Protein AF-A0A358UZ66-F1 (afdb_monomer)

Sequence (169 aa):
MRTAVLNEIKVESAPGIPQLFSISDFCRGVNVIVGKNASGKTTTIRAIQSTLWPDRKNVFRATSVWKIDSDEWRLTVQGKNRFCYSNEQQCEPDWIPSIENSQIYFISLLELLSEKERGEKFAIKIQRELCGGVDFSEISEKFNLDTKKQYKNEKNNLKSAKDELKKLW

Solvent-accessible surface area (backbone atoms only — not comparable to full-atom values): 10147 Å² total; per-residue (Å²): 132,87,54,80,28,58,37,33,42,36,41,69,39,45,87,96,48,96,64,68,50,71,50,67,81,49,56,87,70,89,77,84,90,83,75,63,89,92,68,46,65,72,54,51,54,50,41,56,44,29,38,77,47,55,42,85,88,52,67,34,29,25,40,34,35,33,39,44,80,92,45,55,34,41,24,36,18,54,38,65,46,72,47,38,28,44,85,88,40,80,48,86,72,88,83,63,73,59,73,90,55,49,65,43,79,60,76,56,69,62,71,70,59,74,49,96,68,79,63,74,64,43,58,56,45,52,52,19,41,63,55,69,70,44,58,64,67,62,49,34,64,75,65,64,58,77,62,73,75,72,50,56,63,57,54,50,50,54,50,53,55,54,58,53,59,62,73,78,112

Structure (mmCIF, N/CA/C/O backbone):
data_AF-A0A358UZ66-F1
#
_entry.id   AF-A0A358UZ66-F1
#
loop_
_atom_site.group_PDB
_atom_site.id
_atom_site.type_symbol
_atom_site.label_atom_id
_atom_site.label_alt_id
_atom_site.label_comp_id
_atom_site.label_asym_id
_atom_site.label_entity_id
_atom_site.label_seq_id
_atom_site.pdbx_PDB_ins_code
_atom_site.Cartn_x
_atom_site.Cartn_y
_atom_site.Cartn_z
_atom_site.occupancy
_atom_site.B_iso_or_equiv
_atom_site.auth_seq_id
_atom_site.auth_comp_id
_atom_site.auth_asym_id
_atom_site.auth_atom_id
_atom_site.pdbx_PDB_model_num
ATOM 1 N N . MET A 1 1 ? 4.826 -19.933 -3.905 1.00 56.78 1 MET A N 1
ATOM 2 C CA . MET A 1 1 ? 4.931 -18.495 -3.582 1.00 56.78 1 MET A CA 1
ATOM 3 C C . MET A 1 1 ? 3.513 -17.950 -3.585 1.00 56.78 1 MET A C 1
ATOM 5 O O . MET A 1 1 ? 2.857 -18.095 -4.611 1.00 56.78 1 MET A O 1
ATOM 9 N N . ARG A 1 2 ? 3.004 -17.454 -2.449 1.00 71.56 2 ARG A N 1
ATOM 10 C CA . ARG A 1 2 ? 1.647 -16.883 -2.386 1.00 71.56 2 ARG A CA 1
ATOM 11 C C . ARG A 1 2 ? 1.613 -15.603 -3.214 1.00 71.56 2 ARG A C 1
ATOM 13 O O . ARG A 1 2 ? 2.568 -14.828 -3.163 1.00 71.56 2 ARG A O 1
ATOM 20 N N . THR A 1 3 ? 0.565 -15.404 -4.006 1.00 82.88 3 THR A N 1
ATOM 21 C CA . THR A 1 3 ? 0.434 -14.182 -4.816 1.00 82.88 3 THR A CA 1
ATOM 22 C C . THR A 1 3 ? -0.498 -13.213 -4.107 1.00 82.88 3 THR A C 1
ATOM 24 O O . THR A 1 3 ? -1.666 -13.531 -3.912 1.00 82.88 3 THR A O 1
ATOM 27 N N . ALA A 1 4 ? 0.013 -12.033 -3.760 1.00 89.12 4 ALA A N 1
ATOM 28 C CA . ALA A 1 4 ? -0.777 -10.934 -3.221 1.00 89.12 4 ALA A CA 1
ATOM 29 C C . ALA A 1 4 ? -1.238 -10.009 -4.343 1.00 89.12 4 ALA A C 1
ATOM 31 O O . ALA A 1 4 ? -0.416 -9.474 -5.087 1.00 89.12 4 ALA A O 1
ATOM 32 N N . VAL A 1 5 ? -2.548 -9.804 -4.455 1.00 93.00 5 VAL A N 1
ATOM 33 C CA . VAL A 1 5 ? -3.138 -8.859 -5.405 1.00 93.00 5 VAL A CA 1
ATOM 34 C C . VAL A 1 5 ? -3.953 -7.843 -4.623 1.00 93.00 5 VAL A C 1
ATOM 36 O O . VAL A 1 5 ? -4.940 -8.201 -3.985 1.00 93.00 5 VAL A O 1
ATOM 39 N N . LEU A 1 6 ? -3.550 -6.573 -4.668 1.00 95.62 6 LEU A N 1
ATOM 40 C CA . LEU A 1 6 ? -4.407 -5.480 -4.214 1.00 95.62 6 LEU A CA 1
ATOM 41 C C . LEU A 1 6 ? -5.662 -5.489 -5.092 1.00 95.62 6 LEU A C 1
ATOM 43 O O . LEU A 1 6 ? -5.534 -5.573 -6.306 1.00 95.62 6 LEU A O 1
ATOM 47 N N . ASN A 1 7 ? -6.845 -5.432 -4.492 1.00 95.44 7 ASN A N 1
ATOM 48 C CA . ASN A 1 7 ? -8.132 -5.384 -5.187 1.00 95.44 7 ASN A CA 1
ATOM 49 C C . ASN A 1 7 ? -8.772 -3.997 -5.060 1.00 95.44 7 ASN A C 1
ATOM 51 O O . ASN A 1 7 ? -9.337 -3.484 -6.021 1.00 95.44 7 ASN A O 1
ATOM 55 N N . GLU A 1 8 ? -8.660 -3.382 -3.881 1.00 97.12 8 GLU A N 1
ATOM 56 C CA . GLU A 1 8 ? -9.238 -2.070 -3.590 1.00 97.12 8 GLU A CA 1
ATOM 57 C C . GLU A 1 8 ? -8.375 -1.295 -2.587 1.00 97.12 8 GLU A C 1
ATOM 59 O O . GLU A 1 8 ? -7.794 -1.878 -1.670 1.00 97.12 8 GLU A O 1
ATOM 64 N N . ILE A 1 9 ? -8.331 0.029 -2.732 1.00 96.75 9 ILE A N 1
ATOM 65 C CA . ILE A 1 9 ? -7.875 0.966 -1.703 1.00 96.75 9 ILE A CA 1
ATOM 66 C C . ILE A 1 9 ? -8.934 2.050 -1.508 1.00 96.75 9 ILE A C 1
ATOM 68 O O . ILE A 1 9 ? -9.360 2.704 -2.459 1.00 96.75 9 ILE A O 1
ATOM 72 N N . LYS A 1 10 ? -9.315 2.285 -0.258 1.00 96.00 10 LYS A N 1
ATOM 73 C CA . LYS A 1 10 ? -10.178 3.379 0.177 1.00 96.00 10 LYS A CA 1
ATOM 74 C C . LYS A 1 10 ? -9.381 4.299 1.089 1.00 96.00 10 LYS A C 1
ATOM 76 O O . LYS A 1 10 ? -8.786 3.839 2.057 1.00 96.00 10 LYS A O 1
ATOM 81 N N . VAL A 1 11 ? -9.358 5.592 0.788 1.00 93.81 11 VAL A N 1
ATOM 82 C CA . VAL A 1 11 ? -8.625 6.607 1.557 1.00 93.81 11 VAL A CA 1
ATOM 83 C C . VAL A 1 11 ? -9.626 7.516 2.247 1.00 93.81 11 VAL A C 1
ATOM 85 O O . VAL A 1 11 ? -10.162 8.426 1.619 1.00 93.81 11 VAL A O 1
ATOM 88 N N . GLU A 1 12 ? -9.889 7.274 3.533 1.00 92.62 12 GLU A N 1
ATOM 89 C CA . GLU A 1 12 ? -10.860 8.049 4.314 1.00 92.62 12 GLU A CA 1
ATOM 90 C C . GLU A 1 12 ? -10.319 9.365 4.856 1.00 92.62 12 GLU A C 1
ATOM 92 O O . GLU A 1 12 ? -11.083 10.307 5.059 1.00 92.62 12 GLU A O 1
ATOM 97 N N . SER A 1 13 ? -9.015 9.446 5.104 1.00 89.38 13 SER A N 1
ATOM 98 C CA . SER A 1 13 ? -8.365 10.687 5.508 1.00 89.38 13 SER A CA 1
ATOM 99 C C . SER A 1 13 ? -6.882 10.643 5.178 1.00 89.38 13 SER A C 1
ATOM 101 O O . SER A 1 13 ? -6.195 9.659 5.467 1.00 89.38 13 SER A O 1
ATOM 103 N N . ALA A 1 14 ? -6.382 11.722 4.582 1.00 85.56 14 ALA A N 1
ATOM 104 C CA . ALA A 1 14 ? -4.975 11.885 4.265 1.00 85.56 14 ALA A CA 1
ATOM 105 C C . ALA A 1 14 ? -4.572 13.368 4.306 1.00 85.56 14 ALA A C 1
ATOM 107 O O . ALA A 1 14 ? -5.352 14.227 3.884 1.00 85.56 14 ALA A O 1
ATOM 108 N N . PRO A 1 15 ? -3.341 13.697 4.736 1.00 79.56 15 PRO A N 1
ATOM 109 C CA . PRO A 1 15 ? -2.837 15.064 4.672 1.00 79.56 15 PRO A CA 1
ATOM 110 C C . PRO A 1 15 ? -2.893 15.623 3.243 1.00 79.56 15 PRO A C 1
ATOM 112 O O . PRO A 1 15 ? -2.374 15.014 2.306 1.00 79.56 15 PRO A O 1
ATOM 115 N N . GLY A 1 16 ? -3.511 16.794 3.075 1.00 76.38 16 GLY A N 1
ATOM 116 C CA . GLY A 1 16 ? -3.589 17.484 1.783 1.00 76.38 16 GLY A CA 1
ATOM 117 C C . GLY A 1 16 ? -4.648 16.953 0.810 1.00 76.38 16 GLY A C 1
ATOM 118 O O . GLY A 1 16 ? -4.722 17.459 -0.307 1.00 76.38 16 GLY A O 1
ATOM 119 N N . ILE A 1 17 ? -5.480 15.983 1.210 1.00 74.75 17 ILE A N 1
ATOM 120 C CA . ILE A 1 17 ? -6.665 15.577 0.445 1.00 74.75 17 ILE A CA 1
ATOM 121 C C . ILE A 1 17 ? -7.919 15.813 1.292 1.00 74.75 17 ILE A C 1
ATOM 123 O O . ILE A 1 17 ? -8.109 15.135 2.299 1.00 74.75 17 ILE A O 1
ATOM 127 N N . PRO A 1 18 ? -8.796 16.750 0.892 1.00 68.12 18 PRO A N 1
ATOM 128 C CA . PRO A 1 18 ? -10.015 17.040 1.640 1.00 68.12 18 PRO A CA 1
ATOM 129 C C . PRO A 1 18 ? -11.145 16.030 1.387 1.00 68.12 18 PRO A C 1
ATOM 131 O O . PRO A 1 18 ? -12.135 16.045 2.109 1.00 68.12 18 PRO A O 1
ATOM 134 N N . GLN A 1 19 ? -11.031 15.180 0.360 1.00 79.38 19 GLN A N 1
ATOM 135 C CA . GLN A 1 19 ? -12.108 14.298 -0.095 1.00 79.38 19 GLN A CA 1
ATOM 136 C C . GLN A 1 19 ? -11.732 12.818 0.033 1.00 79.38 19 GLN A C 1
ATOM 138 O O . GLN A 1 19 ? -10.671 12.396 -0.423 1.00 79.38 19 GLN A O 1
ATOM 143 N N . LEU A 1 20 ? -12.641 12.031 0.612 1.00 88.62 20 LEU A N 1
ATOM 144 C CA . LEU A 1 20 ? -12.611 10.569 0.568 1.00 88.62 20 LEU A CA 1
ATOM 145 C C . LEU A 1 20 ? -12.614 10.108 -0.895 1.00 88.62 20 LEU A C 1
ATOM 147 O O . LEU A 1 20 ? -13.418 10.590 -1.693 1.00 88.62 20 LEU A O 1
ATOM 151 N N . PHE A 1 21 ? -11.770 9.135 -1.225 1.00 91.25 21 PHE A N 1
ATOM 152 C CA . PHE A 1 21 ? -11.833 8.453 -2.516 1.00 91.25 21 PHE A CA 1
ATOM 153 C C . PHE A 1 21 ? -11.516 6.966 -2.370 1.00 91.25 21 PHE A C 1
ATOM 155 O O . PHE A 1 21 ? -10.875 6.541 -1.407 1.00 91.25 21 PHE A O 1
ATOM 162 N N . SER A 1 22 ? -11.963 6.180 -3.342 1.00 93.75 22 SER A N 1
ATOM 163 C CA . SER A 1 22 ? -11.616 4.771 -3.478 1.00 93.75 22 SER A CA 1
ATOM 164 C C . SER A 1 22 ? -11.172 4.471 -4.903 1.00 93.75 22 SER A C 1
ATOM 166 O O . SER A 1 22 ? -11.589 5.131 -5.855 1.00 93.75 22 SER A O 1
ATOM 168 N N . ILE A 1 23 ? -10.297 3.482 -5.034 1.00 94.31 23 ILE A N 1
ATOM 169 C CA . ILE A 1 23 ? -9.884 2.905 -6.308 1.00 94.31 23 ILE A CA 1
ATOM 170 C C . ILE A 1 23 ? -10.074 1.399 -6.167 1.00 94.31 23 ILE A C 1
ATOM 172 O O . ILE A 1 23 ? -9.519 0.793 -5.251 1.00 94.31 23 ILE A O 1
ATOM 176 N N . SER A 1 24 ? -10.876 0.823 -7.051 1.00 95.00 24 SER A N 1
ATOM 177 C CA . SER A 1 24 ? -11.165 -0.607 -7.135 1.00 95.00 24 SER A CA 1
ATOM 178 C C . SER A 1 24 ? -10.554 -1.201 -8.403 1.00 95.00 24 SER A C 1
ATOM 180 O O . SER A 1 24 ? -9.936 -0.494 -9.202 1.00 95.00 24 SER A O 1
ATOM 182 N N . ASP A 1 25 ? -10.741 -2.507 -8.581 1.00 91.94 25 ASP A N 1
ATOM 183 C CA . ASP A 1 25 ? -10.457 -3.226 -9.828 1.00 91.94 25 ASP A CA 1
ATOM 184 C C . ASP A 1 25 ? -8.977 -3.215 -10.229 1.00 91.94 25 ASP A C 1
ATOM 186 O O . ASP A 1 25 ? -8.616 -3.278 -11.406 1.00 91.94 25 ASP A O 1
ATOM 190 N N . PHE A 1 26 ? -8.097 -3.184 -9.226 1.00 93.56 26 PHE A N 1
ATOM 191 C CA . PHE A 1 26 ? -6.679 -3.443 -9.434 1.00 93.56 26 PHE A CA 1
ATOM 192 C C . PHE A 1 26 ? -6.484 -4.850 -10.012 1.00 93.56 26 PHE A C 1
ATOM 194 O O . PHE A 1 26 ? -7.035 -5.843 -9.532 1.00 93.56 26 PHE A O 1
ATOM 201 N N . CYS A 1 27 ? -5.669 -4.940 -11.058 1.00 89.75 27 CYS A N 1
ATOM 202 C CA . CYS A 1 27 ? -5.344 -6.201 -11.703 1.00 89.75 27 CYS A CA 1
ATOM 203 C C . CYS A 1 27 ? -4.071 -6.824 -11.111 1.00 89.75 27 CYS A C 1
ATOM 205 O O . CYS A 1 27 ? -3.227 -6.141 -10.531 1.00 89.75 27 CYS A O 1
ATOM 207 N N . ARG A 1 28 ? -3.889 -8.131 -11.325 1.00 87.06 28 ARG A N 1
ATOM 208 C CA . ARG A 1 28 ? -2.680 -8.877 -10.925 1.00 87.06 28 ARG A CA 1
ATOM 209 C C . ARG A 1 28 ? -1.407 -8.433 -11.668 1.00 87.06 28 ARG A C 1
ATOM 211 O O . ARG A 1 28 ? -0.306 -8.751 -11.232 1.00 87.06 28 ARG A O 1
ATOM 218 N N . GLY A 1 29 ? -1.559 -7.775 -12.816 1.00 86.75 29 GLY A N 1
ATOM 219 C CA . GLY A 1 29 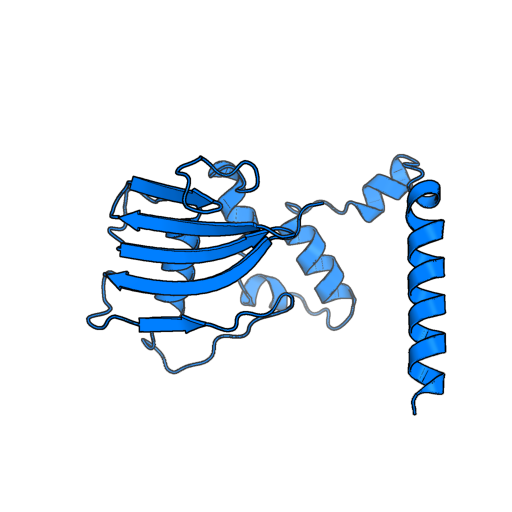? -0.453 -7.310 -13.646 1.00 86.75 29 GLY A CA 1
ATOM 220 C C . GLY A 1 29 ? 0.045 -5.927 -13.235 1.00 86.75 29 GLY A C 1
ATOM 221 O O . GLY A 1 29 ? 0.191 -5.606 -12.058 1.00 86.75 29 GLY A O 1
ATOM 222 N N . VAL A 1 30 ? 0.305 -5.092 -14.237 1.00 84.94 30 VAL A N 1
ATOM 223 C CA . VAL A 1 30 ? 0.747 -3.714 -14.027 1.00 84.94 30 VAL A CA 1
ATOM 224 C C . VAL A 1 30 ? -0.466 -2.793 -14.000 1.00 84.94 30 VAL A C 1
ATOM 226 O O . VAL A 1 30 ? -1.211 -2.707 -14.974 1.00 84.94 30 VAL A O 1
ATOM 229 N N . ASN A 1 31 ? -0.630 -2.068 -12.897 1.00 88.75 31 ASN A N 1
ATOM 230 C CA . ASN A 1 31 ? -1.643 -1.028 -12.756 1.00 88.75 31 ASN A CA 1
ATOM 231 C C . ASN A 1 31 ? -0.997 0.342 -12.989 1.00 88.75 31 ASN A C 1
ATOM 233 O O . ASN A 1 31 ? -0.024 0.690 -12.321 1.00 88.75 31 ASN A O 1
ATOM 237 N N . VAL A 1 32 ? -1.539 1.129 -13.922 1.00 88.31 32 VAL A N 1
ATOM 238 C CA . VAL A 1 32 ? -1.036 2.474 -14.239 1.00 88.31 32 VAL A CA 1
ATOM 239 C C . VAL A 1 32 ? -2.062 3.511 -13.800 1.00 88.31 32 VAL A C 1
ATOM 241 O O . VAL A 1 32 ? -3.138 3.618 -14.381 1.00 88.31 32 VAL A O 1
ATOM 244 N N . ILE A 1 33 ? -1.718 4.301 -12.783 1.00 87.75 33 ILE A N 1
ATOM 245 C CA . ILE A 1 33 ? -2.587 5.364 -12.267 1.00 87.75 33 ILE A CA 1
ATOM 246 C C . ILE A 1 33 ? -2.183 6.695 -12.905 1.00 87.75 33 ILE A C 1
ATOM 248 O O . ILE A 1 33 ? -1.115 7.243 -12.619 1.00 87.75 33 ILE A O 1
ATOM 252 N N . VAL A 1 34 ? -3.060 7.244 -13.744 1.00 86.56 34 VAL A N 1
ATOM 253 C CA . VAL A 1 34 ? -2.864 8.532 -14.426 1.00 86.56 34 VAL A CA 1
ATOM 254 C C . VAL A 1 34 ? -3.808 9.601 -13.883 1.00 86.56 34 VAL A C 1
ATOM 256 O O . VAL A 1 34 ? -4.880 9.313 -13.363 1.00 86.56 34 VAL A O 1
ATOM 259 N N . GLY A 1 35 ? -3.408 10.867 -13.983 1.00 85.31 35 GLY A N 1
ATOM 260 C CA . GLY A 1 35 ? -4.245 11.990 -13.563 1.00 85.31 35 GLY A CA 1
ATOM 261 C C . GLY A 1 35 ? -3.466 13.296 -13.492 1.00 85.31 35 GLY A C 1
ATOM 262 O O . GLY A 1 35 ? -2.234 13.291 -13.521 1.00 85.31 35 GLY A O 1
ATOM 263 N N . LYS A 1 36 ? -4.173 14.418 -13.347 1.00 84.69 36 LYS A N 1
ATOM 264 C CA . LYS A 1 36 ? -3.567 15.753 -13.197 1.00 84.69 36 LYS A CA 1
ATOM 265 C C . LYS A 1 36 ? -2.693 15.850 -11.940 1.00 84.69 36 LYS A C 1
ATOM 267 O O . LYS A 1 36 ? -2.797 15.035 -11.021 1.00 84.69 36 LYS A O 1
ATOM 272 N N . ASN A 1 37 ? -1.816 16.847 -11.867 1.00 79.31 37 ASN A N 1
ATOM 273 C CA . ASN A 1 37 ? -1.109 17.139 -10.617 1.00 79.31 37 ASN A CA 1
ATOM 274 C C . ASN A 1 37 ? -2.112 17.384 -9.481 1.00 79.31 37 ASN A C 1
ATOM 276 O O . ASN A 1 37 ? -3.228 17.833 -9.727 1.00 79.31 37 ASN A O 1
ATOM 280 N N . ALA A 1 38 ? -1.725 17.016 -8.258 1.00 77.50 38 ALA A N 1
ATOM 281 C CA . ALA A 1 38 ? -2.584 17.062 -7.071 1.00 77.50 38 ALA A CA 1
ATOM 282 C C . ALA A 1 38 ? -3.864 16.193 -7.125 1.00 77.50 38 ALA A C 1
ATOM 284 O O . AL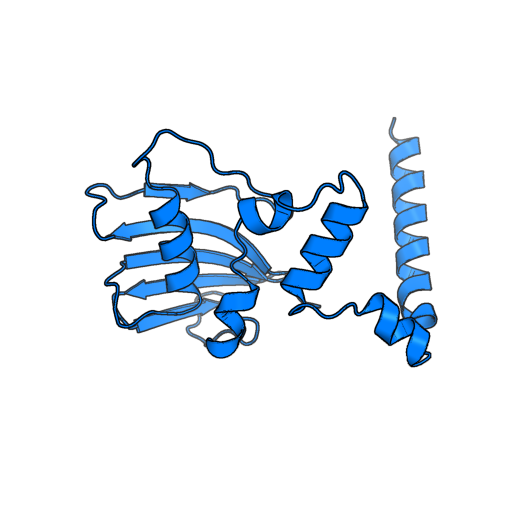A A 1 38 ? -4.685 16.270 -6.222 1.00 77.50 38 ALA A O 1
ATOM 285 N N . SER A 1 39 ? -4.010 15.283 -8.098 1.00 83.00 39 SER A N 1
ATOM 286 C CA . SER A 1 39 ? -5.146 14.343 -8.161 1.00 83.00 39 SER A CA 1
ATOM 287 C C . SER A 1 39 ? -5.095 13.199 -7.134 1.00 83.00 39 SER A C 1
ATOM 289 O O . SER A 1 39 ? -5.870 12.258 -7.237 1.00 83.00 39 SER A O 1
ATOM 291 N N . GLY A 1 40 ? -4.125 13.203 -6.214 1.00 85.06 40 GLY A N 1
ATOM 292 C CA . GLY A 1 40 ? -3.995 12.177 -5.175 1.00 85.06 40 GLY A CA 1
ATOM 293 C C . GLY A 1 40 ? -3.214 10.907 -5.536 1.00 85.06 40 GLY A C 1
ATOM 294 O O . GLY A 1 40 ? -3.222 9.962 -4.754 1.00 85.06 40 GLY A O 1
ATOM 295 N N . LYS A 1 41 ? -2.466 10.871 -6.649 1.00 89.56 41 LYS A N 1
ATOM 296 C CA . LYS A 1 41 ? -1.605 9.718 -7.015 1.00 89.56 41 LYS A CA 1
ATOM 297 C C . LYS A 1 41 ? -0.564 9.379 -5.941 1.00 89.56 41 LYS A C 1
ATOM 299 O O . LYS A 1 41 ? -0.518 8.258 -5.449 1.00 89.56 41 LYS A O 1
ATOM 304 N N . THR A 1 42 ? 0.236 10.364 -5.524 1.00 87.19 42 THR A N 1
ATOM 305 C CA . THR A 1 42 ? 1.226 10.190 -4.446 1.00 87.19 42 THR A CA 1
ATOM 306 C C . THR A 1 42 ? 0.556 9.782 -3.136 1.00 87.19 42 THR A C 1
ATOM 308 O O . THR A 1 42 ? 1.078 8.945 -2.407 1.00 87.19 42 THR A O 1
ATOM 311 N N . THR A 1 43 ? -0.624 10.333 -2.852 1.00 89.62 43 THR A N 1
ATOM 312 C CA . THR A 1 43 ? -1.397 9.984 -1.660 1.00 89.62 43 THR A CA 1
ATOM 313 C C . THR A 1 43 ? -1.924 8.556 -1.713 1.00 89.62 43 THR A C 1
ATOM 315 O O . THR A 1 43 ? -1.887 7.876 -0.698 1.00 89.62 43 THR A O 1
ATOM 318 N N . THR A 1 44 ? -2.337 8.073 -2.886 1.00 91.06 44 THR 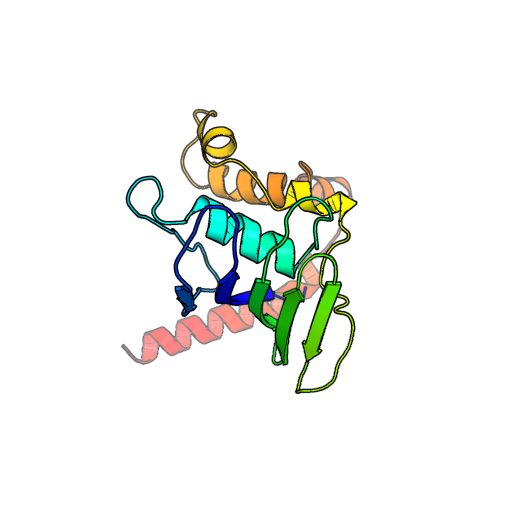A N 1
ATOM 319 C CA . THR A 1 44 ? -2.755 6.680 -3.102 1.00 91.06 44 THR A CA 1
ATOM 320 C C . THR A 1 44 ? -1.614 5.724 -2.770 1.00 91.06 44 THR A C 1
ATOM 322 O O . THR A 1 44 ? -1.799 4.794 -1.992 1.00 91.06 44 THR A O 1
ATOM 325 N N . ILE A 1 45 ? -0.413 5.995 -3.291 1.00 89.69 45 ILE A N 1
ATOM 326 C CA . ILE A 1 45 ? 0.776 5.180 -3.010 1.00 89.69 45 ILE A CA 1
ATOM 327 C C . ILE A 1 45 ? 1.073 5.163 -1.505 1.00 89.69 45 ILE A C 1
ATOM 329 O O . ILE A 1 45 ? 1.232 4.095 -0.919 1.00 89.69 45 ILE A O 1
ATOM 333 N N . ARG A 1 46 ? 1.080 6.337 -0.859 1.00 89.19 46 ARG A N 1
ATOM 334 C CA . ARG A 1 46 ? 1.305 6.456 0.590 1.00 89.19 46 ARG A CA 1
ATOM 335 C C . ARG A 1 46 ? 0.225 5.761 1.416 1.00 89.19 46 ARG A C 1
ATOM 337 O O . ARG A 1 46 ? 0.544 5.197 2.456 1.00 89.19 46 ARG A O 1
ATOM 344 N N . ALA A 1 47 ? -1.029 5.783 0.973 1.00 91.69 47 ALA A N 1
ATOM 345 C CA . ALA A 1 47 ? -2.120 5.086 1.641 1.00 91.69 47 ALA A CA 1
ATOM 346 C C . ALA A 1 47 ? -1.935 3.565 1.561 1.00 91.69 47 ALA A C 1
ATOM 348 O O . ALA A 1 47 ? -1.987 2.903 2.594 1.00 91.69 47 ALA A O 1
ATOM 349 N N . ILE A 1 48 ? -1.623 3.025 0.375 1.00 92.94 48 ILE A N 1
ATOM 350 C CA . ILE A 1 48 ? -1.306 1.598 0.198 1.00 92.94 48 ILE A CA 1
ATOM 351 C C . ILE A 1 48 ? -0.138 1.209 1.112 1.00 92.94 48 ILE A C 1
ATOM 353 O O . ILE A 1 48 ? -0.267 0.281 1.911 1.00 92.94 48 ILE A O 1
ATOM 357 N N . GLN A 1 49 ? 0.961 1.969 1.073 1.00 91.31 49 GLN A N 1
ATOM 358 C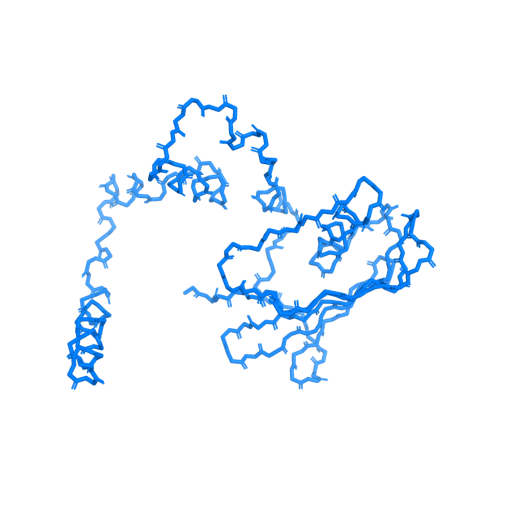 CA . GLN A 1 49 ? 2.115 1.741 1.944 1.00 91.31 49 GLN A CA 1
ATOM 359 C C . GLN A 1 49 ? 1.736 1.785 3.421 1.00 91.31 49 GLN A C 1
ATOM 361 O O . GLN A 1 49 ? 2.140 0.901 4.154 1.00 91.31 49 GLN A O 1
ATOM 366 N N . SER A 1 50 ? 0.914 2.743 3.852 1.00 91.94 50 SER A N 1
ATOM 367 C CA . SER A 1 50 ? 0.496 2.866 5.255 1.00 91.94 50 SER A CA 1
ATOM 368 C C . SER A 1 50 ? -0.362 1.686 5.721 1.00 91.94 50 SER A C 1
ATOM 370 O O . SER A 1 50 ? -0.290 1.310 6.888 1.00 91.94 50 SER A O 1
ATOM 372 N N . THR A 1 51 ? -1.157 1.078 4.828 1.00 94.00 51 THR A N 1
ATOM 373 C CA . THR A 1 51 ? -1.908 -0.148 5.158 1.00 94.00 51 THR A CA 1
ATOM 374 C C . THR A 1 51 ? -1.011 -1.376 5.304 1.00 94.00 51 THR A C 1
ATOM 376 O O . THR A 1 51 ? -1.318 -2.246 6.111 1.00 94.00 51 THR A O 1
ATOM 379 N N . LEU A 1 52 ? 0.115 -1.439 4.583 1.00 92.75 52 LEU A N 1
ATOM 380 C CA . LEU A 1 52 ? 1.106 -2.513 4.722 1.00 92.75 52 LEU A CA 1
ATOM 381 C C . LEU A 1 52 ? 2.082 -2.253 5.873 1.00 92.75 52 LEU A C 1
ATOM 383 O O . LEU A 1 52 ? 2.432 -3.160 6.615 1.00 92.75 52 LEU A O 1
ATOM 387 N N . TRP A 1 53 ? 2.493 -1.008 6.049 1.00 91.19 53 TRP A N 1
ATOM 388 C CA . TRP A 1 53 ? 3.579 -0.565 6.908 1.00 91.19 53 TRP A CA 1
ATOM 389 C C . TRP A 1 53 ? 3.208 0.779 7.546 1.00 91.19 53 TRP A C 1
ATOM 391 O O . TRP A 1 53 ? 3.506 1.839 6.990 1.00 91.19 53 TRP A O 1
ATOM 401 N N . PRO A 1 54 ? 2.537 0.764 8.708 1.00 87.69 54 PRO A N 1
ATOM 402 C CA . PRO A 1 54 ? 2.089 1.988 9.363 1.00 87.69 54 PRO A CA 1
ATOM 403 C C . PRO A 1 54 ? 3.272 2.878 9.744 1.00 87.69 54 PRO A C 1
ATOM 405 O O . PRO A 1 54 ? 4.120 2.500 10.554 1.00 87.69 54 PRO A O 1
ATOM 408 N N . ASP A 1 55 ? 3.318 4.082 9.181 1.00 78.12 55 ASP A N 1
ATOM 409 C CA . ASP A 1 55 ? 4.325 5.084 9.520 1.00 78.12 55 ASP A CA 1
ATOM 410 C C . ASP A 1 55 ? 3.840 5.954 10.687 1.00 78.12 55 ASP A C 1
ATOM 412 O O . ASP A 1 55 ? 2.719 6.462 10.713 1.00 78.12 55 ASP A O 1
ATOM 416 N N . ARG A 1 56 ? 4.723 6.191 11.661 1.00 63.19 56 ARG A N 1
ATOM 417 C CA . ARG A 1 56 ? 4.436 7.049 12.815 1.00 63.19 56 ARG A CA 1
ATOM 418 C C . ARG A 1 56 ? 4.313 8.529 12.459 1.00 63.19 56 ARG A C 1
ATOM 420 O O . ARG A 1 56 ? 3.780 9.276 13.282 1.00 63.19 56 ARG A O 1
ATOM 427 N N . LYS A 1 57 ? 4.836 8.955 11.306 1.00 69.06 57 LYS A N 1
ATOM 428 C CA . LYS A 1 57 ? 4.899 10.370 10.907 1.00 69.06 57 LYS A CA 1
ATOM 429 C C . LYS A 1 57 ? 3.650 10.856 10.179 1.00 69.06 57 LYS A C 1
ATOM 431 O O . LYS A 1 57 ? 3.376 12.052 10.209 1.00 69.06 57 LYS A O 1
ATOM 436 N N . ASN A 1 58 ? 2.887 9.960 9.557 1.00 66.19 58 ASN A N 1
ATOM 437 C CA . ASN A 1 58 ? 1.744 10.334 8.737 1.00 66.19 58 ASN A CA 1
ATOM 438 C C . ASN A 1 58 ? 0.445 9.769 9.312 1.00 66.19 58 ASN A C 1
ATOM 440 O O . ASN A 1 58 ? 0.260 8.560 9.400 1.00 66.19 58 ASN A O 1
ATOM 444 N N . VAL A 1 59 ? -0.483 10.653 9.680 1.00 76.00 59 VAL A N 1
ATOM 445 C CA . VAL A 1 59 ? -1.814 10.244 10.138 1.00 76.00 59 VAL A CA 1
ATOM 446 C C . VAL A 1 59 ? -2.679 9.972 8.912 1.00 76.00 59 VAL A C 1
ATOM 448 O O . VAL A 1 59 ? -3.250 10.892 8.332 1.00 76.00 59 VAL A O 1
ATOM 451 N N . PHE A 1 60 ? -2.743 8.707 8.508 1.00 84.19 60 PHE A N 1
ATOM 452 C CA . PHE A 1 60 ? -3.665 8.228 7.482 1.00 84.19 60 PHE A CA 1
ATOM 453 C C . PHE A 1 60 ? -4.846 7.501 8.118 1.00 84.19 60 PHE A C 1
ATOM 455 O O . PHE A 1 60 ? -4.712 6.833 9.149 1.00 84.19 60 PHE A O 1
ATOM 462 N N . ARG A 1 61 ? -6.001 7.605 7.464 1.00 92.44 61 ARG A N 1
ATOM 463 C CA . ARG A 1 61 ? -7.059 6.609 7.568 1.00 92.44 61 ARG A CA 1
ATOM 464 C C . ARG A 1 61 ? -7.291 6.042 6.176 1.00 92.44 61 ARG A C 1
ATOM 466 O O . ARG A 1 61 ? -7.645 6.793 5.266 1.00 92.44 61 ARG A O 1
ATOM 473 N N . ALA A 1 62 ? -6.971 4.767 6.012 1.00 94.75 62 ALA A N 1
ATOM 474 C CA . ALA A 1 62 ? -7.152 4.064 4.755 1.00 94.75 62 ALA A CA 1
ATOM 475 C C . ALA A 1 62 ? -7.442 2.586 5.009 1.00 94.75 62 ALA A C 1
ATOM 477 O O . ALA A 1 62 ? -6.944 2.005 5.975 1.00 94.75 62 ALA A O 1
ATOM 478 N N . THR A 1 63 ? -8.187 1.975 4.098 1.00 96.88 63 THR A N 1
ATOM 479 C CA . THR A 1 63 ? -8.481 0.545 4.095 1.00 96.88 63 THR A CA 1
ATOM 480 C C . THR A 1 63 ? -8.106 -0.041 2.742 1.00 96.88 63 THR A C 1
ATOM 482 O O . THR A 1 63 ? -8.565 0.454 1.716 1.00 96.88 63 THR A O 1
ATOM 485 N N . SER A 1 64 ? -7.282 -1.086 2.725 1.00 97.12 64 SER A N 1
ATOM 486 C CA . SER A 1 64 ? -6.968 -1.860 1.524 1.00 97.12 64 SER A CA 1
ATOM 487 C C . SER A 1 64 ? -7.536 -3.271 1.611 1.00 97.12 64 SER A C 1
ATOM 489 O O . SER A 1 64 ? -7.604 -3.868 2.687 1.00 97.12 64 SER A O 1
ATOM 491 N N . VAL A 1 65 ? -7.952 -3.793 0.461 1.00 96.94 65 VAL A N 1
ATOM 492 C CA . VAL A 1 65 ? -8.436 -5.165 0.298 1.00 96.94 65 VAL A CA 1
ATOM 493 C C . VAL A 1 65 ? -7.472 -5.905 -0.611 1.00 96.94 65 VAL A C 1
ATOM 495 O O . VAL A 1 65 ? -7.213 -5.463 -1.731 1.00 96.94 65 VAL A O 1
ATOM 498 N N . TRP A 1 66 ? -6.952 -7.029 -0.135 1.00 95.69 66 TRP A N 1
ATOM 499 C CA . TRP A 1 66 ? -5.994 -7.873 -0.836 1.00 95.69 66 TRP A CA 1
ATOM 500 C C . TRP A 1 66 ? -6.573 -9.266 -1.030 1.00 95.69 66 TRP A C 1
ATOM 502 O O . TRP A 1 66 ? -7.215 -9.808 -0.137 1.00 95.69 66 TRP A O 1
ATOM 512 N N . LYS A 1 67 ? -6.304 -9.864 -2.185 1.00 93.69 67 LYS A N 1
ATOM 513 C CA . LYS A 1 67 ? -6.567 -11.275 -2.457 1.00 93.69 67 LYS A CA 1
ATOM 514 C C . LYS A 1 67 ? -5.248 -12.029 -2.367 1.00 93.69 67 LYS A C 1
ATOM 516 O O . LYS A 1 67 ? -4.312 -11.715 -3.108 1.00 93.69 67 LYS A O 1
ATOM 521 N N . ILE A 1 68 ? -5.180 -12.978 -1.440 1.00 91.88 68 ILE A N 1
ATOM 522 C CA . ILE A 1 68 ? -4.035 -13.863 -1.221 1.00 91.88 68 ILE A CA 1
ATOM 523 C C . ILE A 1 68 ? -4.537 -15.279 -1.456 1.00 91.88 68 ILE A C 1
ATOM 525 O O . ILE A 1 68 ? -5.277 -15.817 -0.640 1.00 91.88 68 ILE A O 1
ATOM 529 N N . ASP A 1 69 ? -4.144 -15.877 -2.576 1.00 87.38 69 ASP A N 1
ATOM 530 C CA . ASP A 1 69 ? -4.648 -17.184 -3.003 1.00 87.38 69 ASP A CA 1
ATOM 531 C C . ASP A 1 69 ? -6.197 -17.199 -3.072 1.00 87.38 69 ASP A C 1
ATOM 533 O O . ASP A 1 69 ? -6.758 -16.619 -4.003 1.00 87.38 69 ASP A O 1
ATOM 537 N N . SER A 1 70 ? -6.887 -17.825 -2.110 1.00 85.06 70 SER A N 1
ATOM 538 C CA . SER A 1 70 ? -8.356 -17.824 -1.986 1.00 85.06 70 SER A CA 1
ATOM 539 C C . SER A 1 70 ? -8.905 -16.870 -0.921 1.00 85.06 70 SER A C 1
ATOM 541 O O . SER A 1 70 ? -10.115 -16.664 -0.875 1.00 85.06 70 SER A O 1
ATOM 543 N N . ASP A 1 71 ? -8.046 -16.310 -0.070 1.00 91.50 71 ASP A N 1
ATOM 544 C CA . ASP A 1 71 ? -8.457 -15.508 1.079 1.00 91.50 71 ASP A CA 1
ATOM 545 C C . ASP A 1 71 ? -8.517 -14.019 0.737 1.00 91.50 71 ASP A C 1
ATOM 547 O O . ASP A 1 71 ? -7.631 -13.460 0.076 1.00 91.50 71 ASP A O 1
ATOM 551 N N . GLU A 1 72 ? -9.552 -13.358 1.251 1.00 94.00 72 GLU A N 1
ATOM 552 C CA . GLU A 1 72 ? -9.646 -11.904 1.256 1.00 94.00 72 GLU A CA 1
ATOM 553 C C . GLU A 1 72 ? -9.087 -11.350 2.568 1.00 94.00 72 GLU A C 1
ATOM 555 O O . GLU A 1 72 ? -9.532 -11.695 3.664 1.00 94.00 72 GLU A O 1
ATOM 560 N N . TRP A 1 73 ? -8.132 -10.438 2.434 1.00 96.50 73 TRP A N 1
ATOM 561 C CA . TRP A 1 73 ? -7.502 -9.729 3.533 1.00 96.50 73 TRP A CA 1
ATOM 562 C C . TRP A 1 73 ? -7.914 -8.264 3.515 1.00 96.50 73 TRP A C 1
ATOM 564 O O . TRP A 1 73 ? -7.710 -7.564 2.522 1.00 96.50 73 TRP A O 1
ATOM 574 N N . ARG A 1 74 ? -8.432 -7.770 4.638 1.00 97.38 74 ARG A N 1
ATOM 575 C CA . ARG A 1 74 ? -8.746 -6.354 4.847 1.00 97.38 74 ARG A CA 1
ATOM 576 C C . ARG A 1 74 ? -7.747 -5.748 5.822 1.00 97.38 74 ARG A C 1
ATOM 578 O O . ARG A 1 74 ? -7.668 -6.170 6.974 1.00 97.38 74 ARG A O 1
ATOM 585 N N . LEU A 1 75 ? -7.004 -4.748 5.361 1.00 96.62 75 LEU A N 1
ATOM 586 C CA . LEU A 1 75 ? -6.021 -4.020 6.157 1.00 96.62 75 LEU A CA 1
ATOM 587 C C . LEU A 1 75 ? -6.490 -2.579 6.332 1.00 96.62 75 LEU A C 1
ATOM 589 O O . LEU A 1 75 ? -6.563 -1.825 5.364 1.00 96.62 75 LEU A O 1
ATOM 593 N N . THR A 1 76 ? -6.772 -2.177 7.564 1.00 95.69 76 THR A N 1
ATOM 594 C CA . THR A 1 76 ? -7.167 -0.806 7.895 1.00 95.69 76 THR A CA 1
ATOM 595 C C . THR A 1 76 ? -6.077 -0.147 8.718 1.00 95.69 76 THR A C 1
ATOM 597 O O . THR A 1 76 ? -5.694 -0.656 9.769 1.00 95.69 76 THR A O 1
ATOM 600 N N . VAL A 1 77 ? -5.598 1.010 8.269 1.00 94.19 77 VAL A N 1
ATOM 601 C CA . VAL A 1 77 ? -4.709 1.870 9.052 1.00 94.19 77 VAL A CA 1
ATOM 602 C C . VAL A 1 77 ? -5.504 3.022 9.651 1.00 94.19 77 VAL A C 1
ATOM 604 O O . VAL A 1 77 ? -6.304 3.668 8.975 1.00 94.19 77 VAL A O 1
ATOM 607 N N . GLN A 1 78 ? -5.273 3.291 10.932 1.00 90.94 78 GLN A N 1
ATOM 608 C CA . GLN A 1 78 ? -5.795 4.458 11.630 1.00 90.94 78 GLN A CA 1
ATOM 609 C C . GLN A 1 78 ? -4.670 5.093 12.447 1.00 90.94 78 GLN A C 1
ATOM 611 O O . GLN A 1 78 ? -4.329 4.652 13.549 1.00 90.94 78 GLN A O 1
ATOM 616 N N . GLY A 1 79 ? -4.078 6.152 11.895 1.00 85.44 79 GLY A N 1
ATOM 617 C CA . GLY A 1 79 ? -2.893 6.776 12.470 1.00 85.44 79 GLY A CA 1
ATOM 618 C C . GLY A 1 79 ? -1.727 5.790 12.499 1.00 85.44 79 GLY A C 1
ATOM 619 O O . GLY A 1 79 ? -1.212 5.416 11.455 1.00 85.44 79 GLY A O 1
ATOM 620 N N . LYS A 1 80 ? -1.318 5.374 13.702 1.00 83.94 80 LYS A N 1
ATOM 621 C CA . LYS A 1 80 ? -0.173 4.468 13.913 1.00 83.94 80 LYS A CA 1
ATOM 622 C C . LYS A 1 80 ? -0.561 2.992 13.988 1.00 83.94 80 LYS A C 1
ATOM 624 O O . LYS A 1 80 ? 0.321 2.141 13.999 1.00 83.94 80 LYS A O 1
ATOM 629 N N . ASN A 1 81 ? -1.855 2.702 14.093 1.00 89.69 81 ASN A N 1
ATOM 630 C CA . ASN A 1 81 ? -2.352 1.351 14.300 1.00 89.69 81 ASN A CA 1
ATOM 631 C C . ASN A 1 81 ? -2.812 0.766 12.970 1.00 89.69 81 ASN A C 1
ATOM 633 O O . ASN A 1 81 ? -3.478 1.452 12.191 1.00 89.69 81 ASN A O 1
ATOM 637 N N . ARG A 1 82 ? -2.490 -0.507 12.746 1.00 92.19 82 ARG A N 1
ATOM 638 C CA . ARG A 1 82 ? -3.047 -1.321 11.668 1.00 92.19 82 ARG A CA 1
ATOM 639 C C . ARG A 1 82 ? -3.910 -2.405 12.275 1.00 92.19 82 ARG A C 1
ATOM 641 O O . ARG A 1 82 ? -3.534 -3.008 13.274 1.00 92.19 82 ARG A O 1
ATOM 648 N N . PHE A 1 83 ? -5.042 -2.644 11.642 1.00 94.50 83 PHE A N 1
ATOM 649 C CA . PHE A 1 83 ? -5.939 -3.738 11.946 1.00 94.50 83 PHE A CA 1
ATOM 650 C C . PHE A 1 83 ? -6.048 -4.606 10.704 1.00 94.50 83 PHE A C 1
ATOM 652 O O . PHE A 1 83 ? -6.283 -4.099 9.606 1.00 94.50 83 PHE A O 1
ATOM 659 N N . CYS A 1 84 ? -5.851 -5.901 10.889 1.00 96.31 84 CYS A N 1
ATOM 660 C CA . CYS A 1 84 ? -5.795 -6.879 9.821 1.00 96.31 84 CYS A CA 1
ATOM 661 C C . CYS A 1 84 ? -6.887 -7.911 10.059 1.00 96.31 84 CYS A C 1
ATOM 663 O O . CYS A 1 84 ? -6.991 -8.444 11.164 1.00 96.31 84 CYS A O 1
ATOM 665 N N . TYR A 1 85 ? -7.676 -8.192 9.030 1.00 96.25 85 TYR A N 1
ATOM 666 C CA . TYR A 1 85 ? -8.726 -9.197 9.075 1.00 96.25 85 TYR A CA 1
ATOM 667 C C . TYR A 1 85 ? -8.594 -10.130 7.878 1.00 96.25 85 TYR A C 1
ATOM 669 O O . TYR A 1 85 ? -8.406 -9.656 6.758 1.00 96.25 85 TYR A O 1
ATOM 677 N N . SER A 1 86 ? -8.735 -11.429 8.116 1.00 94.62 86 SER A N 1
ATOM 678 C CA . SER A 1 86 ? -8.896 -12.456 7.086 1.00 94.62 86 SER A CA 1
ATOM 679 C C . SER A 1 86 ? -10.157 -13.245 7.406 1.00 94.62 86 SER A C 1
ATOM 681 O O . SER A 1 86 ? -10.327 -13.662 8.551 1.00 94.62 86 SER A O 1
ATOM 683 N N . ASN A 1 87 ? -11.066 -13.399 6.439 1.00 87.56 87 ASN A N 1
ATOM 684 C CA . ASN A 1 87 ? -12.349 -14.091 6.641 1.00 87.56 87 ASN A CA 1
ATOM 685 C C . ASN A 1 87 ? -13.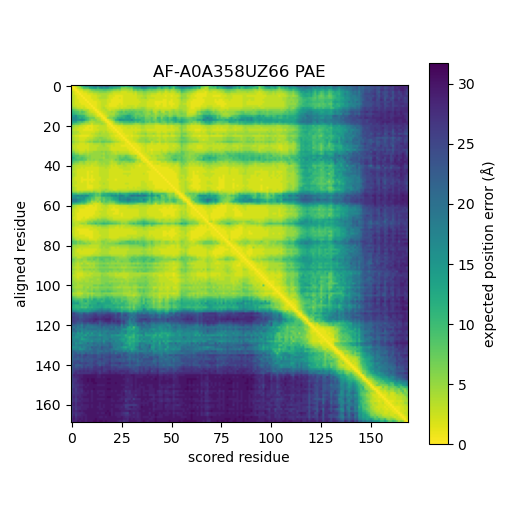088 -13.625 7.921 1.00 87.56 87 ASN A C 1
ATOM 687 O O . ASN A 1 87 ? -13.538 -14.434 8.725 1.00 87.56 87 ASN A O 1
ATOM 691 N N . GLU A 1 88 ? -13.146 -12.302 8.132 1.00 87.31 88 GLU A N 1
ATOM 692 C CA . GLU A 1 88 ? -13.748 -11.620 9.301 1.00 87.31 88 GLU A CA 1
ATOM 693 C C . GLU A 1 88 ? -13.051 -11.835 10.658 1.00 87.31 88 GLU A C 1
ATOM 695 O O . GLU A 1 88 ? -13.408 -11.192 11.645 1.00 87.31 88 GLU A O 1
ATOM 700 N N . GLN A 1 89 ? -11.997 -12.648 10.719 1.00 92.56 89 GLN A N 1
ATOM 701 C CA . GLN A 1 89 ? -11.202 -12.845 11.925 1.00 92.56 89 GLN A CA 1
ATOM 702 C C . GLN A 1 89 ? -10.012 -11.884 11.965 1.00 92.56 89 GLN A C 1
ATOM 704 O O . GLN A 1 89 ? -9.261 -11.765 10.997 1.00 92.56 89 GLN A O 1
ATOM 709 N N . GLN A 1 90 ? -9.808 -11.213 13.102 1.00 95.06 90 GLN A N 1
ATOM 710 C CA . GLN A 1 90 ? -8.641 -10.355 13.294 1.00 95.06 90 GLN A CA 1
ATOM 711 C C . GLN A 1 90 ? -7.376 -11.206 13.481 1.00 95.06 90 GLN A C 1
ATOM 713 O O . GLN A 1 90 ? -7.287 -11.993 14.425 1.00 95.06 90 GLN A O 1
ATOM 718 N N . CYS A 1 91 ? -6.387 -11.035 12.607 1.00 93.69 91 CYS A N 1
ATOM 719 C CA . CYS A 1 91 ? -5.118 -11.762 12.657 1.00 93.69 91 CYS A CA 1
ATOM 720 C C . CYS A 1 91 ? -4.008 -11.001 11.926 1.00 93.69 91 CYS A C 1
ATOM 722 O O . CYS A 1 91 ? -4.269 -10.312 10.942 1.00 93.69 91 CYS A O 1
ATOM 724 N N . GLU A 1 92 ? -2.758 -11.151 12.366 1.00 90.94 92 GLU A N 1
ATOM 725 C CA . GLU A 1 92 ? -1.619 -10.550 11.665 1.00 90.94 92 GLU A CA 1
ATOM 726 C C . GLU A 1 92 ? -1.244 -11.355 10.405 1.00 90.94 92 GLU A C 1
ATOM 728 O O . GLU A 1 92 ? -1.158 -12.583 10.471 1.00 90.94 92 GLU A O 1
ATOM 733 N N . PRO A 1 93 ? -1.011 -10.694 9.257 1.00 90.62 93 PRO A N 1
ATOM 734 C CA . PRO A 1 93 ? -0.626 -11.356 8.017 1.00 90.62 93 PRO A CA 1
ATOM 735 C C . PRO A 1 93 ? 0.838 -11.805 8.046 1.00 90.62 93 PRO A C 1
ATOM 737 O O . PRO A 1 93 ? 1.736 -11.017 8.335 1.00 90.62 93 PRO A O 1
ATOM 740 N N . ASP A 1 94 ? 1.082 -13.056 7.659 1.00 89.38 94 ASP A N 1
ATOM 741 C CA . ASP A 1 94 ? 2.421 -13.650 7.518 1.00 89.38 94 ASP A CA 1
ATOM 742 C C . ASP A 1 94 ? 3.103 -13.316 6.176 1.00 89.38 94 ASP A C 1
ATOM 744 O O . ASP A 1 94 ? 4.305 -13.512 6.009 1.00 89.38 94 ASP A O 1
ATOM 748 N N . TRP A 1 95 ? 2.334 -12.808 5.212 1.00 89.81 95 TRP A N 1
ATOM 749 C CA . TRP A 1 95 ? 2.775 -12.503 3.851 1.00 89.81 95 TRP A CA 1
ATOM 750 C C . TRP A 1 95 ? 3.259 -11.062 3.671 1.00 89.81 95 TRP A C 1
ATOM 752 O O . TRP A 1 95 ? 3.869 -10.756 2.646 1.00 89.81 95 TRP A O 1
ATOM 762 N N . ILE A 1 96 ? 2.986 -10.171 4.631 1.00 90.62 96 ILE A N 1
ATOM 763 C CA . ILE A 1 96 ? 3.492 -8.798 4.579 1.00 90.62 96 ILE A CA 1
ATOM 764 C C . ILE A 1 96 ? 4.980 -8.819 4.951 1.00 90.62 96 ILE A C 1
ATOM 766 O O . ILE A 1 96 ? 5.323 -9.250 6.054 1.00 90.62 96 ILE A O 1
ATOM 770 N N . PRO A 1 97 ? 5.877 -8.329 4.077 1.00 87.44 97 PRO A N 1
ATOM 771 C CA . PRO A 1 97 ? 7.295 -8.226 4.399 1.00 87.44 97 PRO A CA 1
ATOM 772 C C . PRO A 1 97 ? 7.540 -7.315 5.605 1.00 87.44 97 PRO A C 1
ATOM 774 O O . PRO A 1 97 ? 6.750 -6.416 5.896 1.00 87.44 97 PRO A O 1
ATOM 777 N N . SER A 1 98 ? 8.675 -7.488 6.282 1.00 86.94 98 SER A N 1
ATOM 778 C CA . SER A 1 98 ? 9.060 -6.580 7.365 1.00 86.94 98 SER A CA 1
ATOM 779 C C . SER A 1 98 ? 9.267 -5.142 6.860 1.00 86.94 98 SER A C 1
ATOM 781 O O . SER A 1 98 ? 9.532 -4.906 5.677 1.00 86.94 98 SER A O 1
ATOM 783 N N . ILE A 1 99 ? 9.145 -4.165 7.762 1.00 85.50 99 ILE A N 1
ATOM 784 C CA . ILE A 1 99 ? 9.288 -2.739 7.433 1.00 85.50 99 ILE A CA 1
ATOM 785 C C . ILE A 1 99 ? 10.675 -2.410 6.868 1.00 85.50 99 ILE A C 1
ATOM 787 O O . ILE A 1 99 ? 10.785 -1.564 5.983 1.00 85.50 99 ILE A O 1
ATOM 791 N N . GLU A 1 100 ? 11.726 -3.101 7.311 1.00 84.00 100 GLU A N 1
ATOM 792 C CA . GLU A 1 100 ? 13.099 -2.923 6.820 1.00 84.00 100 GLU A CA 1
ATOM 793 C C . GLU A 1 100 ? 13.216 -3.220 5.317 1.00 84.00 100 GLU A C 1
ATOM 795 O O . GLU A 1 100 ? 14.048 -2.635 4.628 1.00 84.00 100 GLU A O 1
ATOM 800 N N . ASN A 1 101 ? 12.337 -4.079 4.792 1.00 78.94 101 ASN A N 1
ATOM 801 C CA . ASN A 1 101 ? 12.287 -4.435 3.377 1.00 78.94 101 ASN A CA 1
ATOM 802 C C . ASN A 1 101 ? 11.325 -3.555 2.564 1.00 78.94 101 ASN A C 1
ATOM 804 O O . ASN A 1 101 ? 11.279 -3.688 1.343 1.00 78.94 101 ASN A O 1
ATOM 808 N N . SER A 1 102 ? 10.575 -2.643 3.195 1.00 82.75 102 SER A N 1
ATOM 809 C CA . SER A 1 102 ? 9.556 -1.815 2.523 1.00 82.75 102 SER A CA 1
ATOM 810 C C . SER A 1 102 ? 10.110 -0.990 1.355 1.00 82.75 102 SER A C 1
ATOM 812 O O . SER A 1 102 ? 9.450 -0.838 0.328 1.00 82.75 102 SER A O 1
ATOM 814 N N . GLN A 1 103 ? 11.349 -0.516 1.484 1.00 76.81 103 GLN A N 1
ATOM 815 C CA . GLN A 1 103 ? 12.065 0.270 0.477 1.00 76.81 103 GLN A CA 1
ATOM 816 C C . GLN A 1 103 ? 12.305 -0.474 -0.844 1.00 76.81 103 GLN A C 1
ATOM 818 O O . GLN A 1 103 ? 12.321 0.156 -1.893 1.00 76.81 103 GLN A O 1
ATOM 823 N N . ILE A 1 104 ? 12.401 -1.806 -0.820 1.00 78.25 104 ILE A N 1
ATOM 824 C CA . ILE A 1 104 ? 12.601 -2.632 -2.025 1.00 78.25 104 ILE A CA 1
ATOM 825 C C . ILE A 1 104 ? 11.317 -2.681 -2.876 1.00 78.25 104 ILE A C 1
ATOM 827 O O . ILE A 1 104 ? 11.355 -2.870 -4.089 1.00 78.25 104 ILE A O 1
ATOM 831 N N . TYR A 1 105 ? 10.160 -2.445 -2.253 1.00 78.19 105 TYR A N 1
ATOM 832 C CA . TYR A 1 105 ? 8.856 -2.423 -2.920 1.00 78.19 105 TYR A CA 1
ATOM 833 C C . TYR A 1 105 ? 8.469 -1.033 -3.445 1.00 78.19 105 TYR A C 1
ATOM 835 O O . TYR A 1 105 ? 7.369 -0.861 -3.975 1.00 78.19 105 TYR A O 1
ATOM 843 N N . PHE A 1 106 ? 9.342 -0.030 -3.301 1.00 79.94 106 PHE A N 1
ATOM 844 C CA . PHE A 1 106 ? 9.114 1.320 -3.804 1.00 79.94 106 PHE A CA 1
ATOM 845 C C . PHE A 1 106 ? 10.279 1.774 -4.679 1.00 79.94 106 PHE A C 1
ATOM 847 O O . PHE A 1 106 ? 11.299 2.241 -4.185 1.00 79.94 106 PHE A O 1
ATOM 854 N N . ILE A 1 107 ? 10.092 1.663 -5.992 1.00 75.25 107 ILE A N 1
ATOM 855 C CA . ILE A 1 107 ? 11.102 2.018 -6.988 1.00 75.25 107 ILE A CA 1
ATOM 856 C C . ILE A 1 107 ? 10.569 3.179 -7.826 1.00 75.25 107 ILE A C 1
ATOM 858 O O . ILE A 1 107 ? 9.418 3.158 -8.278 1.00 75.25 107 ILE A O 1
ATOM 862 N N . SER A 1 108 ? 11.392 4.204 -8.053 1.00 73.75 108 SER A N 1
ATOM 863 C CA . SER A 1 108 ? 11.011 5.303 -8.937 1.00 73.75 108 SER A CA 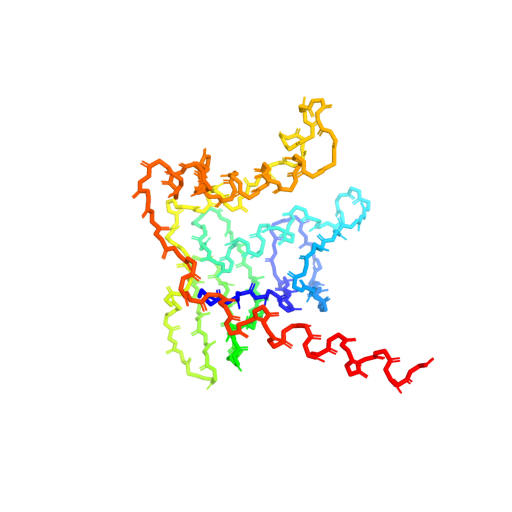1
ATOM 864 C C . SER A 1 108 ? 10.959 4.829 -10.388 1.00 73.75 108 SER A C 1
ATOM 866 O O . SER A 1 108 ? 11.898 4.221 -10.897 1.00 73.75 108 SER A O 1
ATOM 868 N N . LEU A 1 109 ? 9.903 5.196 -11.121 1.00 70.88 109 LEU A N 1
ATOM 869 C CA . LEU A 1 109 ? 9.856 4.940 -12.563 1.00 70.88 109 LEU A CA 1
ATOM 870 C C . LEU A 1 109 ? 11.030 5.615 -13.293 1.00 70.88 109 LEU A C 1
ATOM 872 O O . LEU A 1 109 ? 11.520 5.081 -14.280 1.00 70.88 109 LEU A O 1
ATOM 876 N N . LEU A 1 110 ? 11.509 6.764 -12.806 1.00 64.62 110 LEU A N 1
ATOM 877 C CA . LEU A 1 110 ? 12.676 7.424 -13.390 1.00 64.62 110 LEU A CA 1
ATOM 878 C C . LEU A 1 110 ? 13.961 6.620 -13.155 1.00 64.62 110 LEU A C 1
ATOM 880 O O . LEU A 1 110 ? 14.791 6.583 -14.049 1.00 64.62 110 LEU A O 1
ATOM 884 N N . GLU A 1 111 ? 14.110 5.953 -12.007 1.00 64.44 111 GLU A N 1
ATOM 885 C CA . GLU A 1 111 ? 15.238 5.041 -11.739 1.00 64.44 111 GLU A CA 1
ATOM 886 C C . GLU A 1 111 ? 15.167 3.793 -12.626 1.00 64.44 111 GLU A C 1
ATOM 888 O O . GLU A 1 111 ? 16.187 3.304 -13.102 1.00 64.44 111 GLU A O 1
ATOM 893 N N . LEU A 1 112 ? 13.954 3.316 -12.920 1.00 65.19 112 LEU A N 1
ATOM 894 C CA . LEU A 1 112 ? 13.751 2.222 -13.868 1.00 65.19 112 LEU A CA 1
ATOM 895 C C . LEU A 1 112 ? 14.051 2.638 -15.321 1.00 65.19 112 LEU A C 1
ATOM 897 O O . LEU A 1 112 ? 14.523 1.817 -16.102 1.00 65.19 112 LEU A O 1
ATOM 901 N N . LEU A 1 113 ? 13.766 3.892 -15.696 1.00 64.00 113 LEU A N 1
ATOM 902 C CA . LEU A 1 113 ? 13.875 4.402 -17.073 1.00 64.00 113 LEU A CA 1
ATOM 903 C C . LEU A 1 113 ? 15.177 5.158 -17.384 1.00 64.00 113 LEU A C 1
ATOM 905 O O . LEU A 1 113 ? 15.439 5.441 -18.553 1.00 64.00 113 LEU A O 1
ATOM 909 N N . SER A 1 114 ? 15.972 5.534 -16.379 1.00 59.44 114 SER A N 1
ATOM 910 C CA . SER A 1 114 ? 17.204 6.322 -16.549 1.00 59.44 114 SER A CA 1
ATOM 911 C C . SER A 1 114 ? 18.315 5.560 -17.276 1.00 59.44 114 SER A C 1
ATOM 913 O O . SER A 1 114 ? 19.277 6.173 -17.743 1.00 59.44 114 SER A O 1
ATOM 915 N N . GLU A 1 115 ? 18.171 4.247 -17.448 1.00 54.75 115 GLU A N 1
ATOM 916 C CA . GLU A 1 115 ? 19.094 3.422 -18.215 1.00 54.75 115 GLU A CA 1
ATOM 917 C C . GLU A 1 115 ? 18.539 3.081 -19.603 1.00 54.75 115 GLU A C 1
ATOM 919 O O . GLU A 1 115 ? 17.381 2.715 -19.780 1.00 54.75 115 GLU A O 1
ATOM 924 N N . LYS A 1 116 ? 19.398 3.224 -20.619 1.00 51.91 116 LYS A N 1
ATOM 925 C CA . LYS A 1 116 ? 19.074 3.236 -22.060 1.00 51.91 116 LYS A CA 1
ATOM 926 C C . LYS A 1 116 ? 18.499 1.923 -22.629 1.00 51.91 116 LYS A C 1
ATOM 928 O O . LYS A 1 116 ? 18.331 1.821 -23.844 1.00 51.91 116 LYS A O 1
ATOM 933 N N . GLU A 1 117 ? 18.212 0.917 -21.811 1.00 52.53 117 GLU A N 1
ATOM 934 C CA . GLU A 1 117 ? 17.805 -0.413 -22.268 1.00 52.53 117 GLU A CA 1
ATOM 935 C C . GLU A 1 117 ? 16.273 -0.564 -22.305 1.00 52.53 117 GLU A C 1
ATOM 937 O O . GLU A 1 117 ? 15.584 -0.425 -21.299 1.00 52.53 117 GLU A O 1
ATOM 942 N N . ARG A 1 118 ? 15.718 -0.853 -23.492 1.00 47.66 118 ARG A N 1
ATOM 943 C CA . ARG A 1 118 ? 14.277 -1.080 -23.727 1.00 47.66 118 ARG A CA 1
ATOM 944 C C . ARG A 1 118 ? 13.999 -2.569 -23.983 1.00 47.66 118 ARG A C 1
ATOM 946 O O . ARG A 1 118 ? 14.822 -3.238 -24.599 1.00 47.66 118 ARG A O 1
ATOM 953 N N . GLY A 1 119 ? 12.819 -3.068 -23.594 1.00 60.19 119 GLY A N 1
ATOM 954 C CA . GLY A 1 119 ? 12.334 -4.423 -23.930 1.00 60.19 119 GLY A CA 1
ATOM 955 C C . GLY A 1 119 ? 12.413 -5.435 -22.778 1.00 60.19 119 GLY A C 1
ATOM 956 O O . GLY A 1 119 ? 12.275 -5.050 -21.623 1.00 60.19 119 GLY A O 1
ATOM 957 N N . GLU A 1 120 ? 12.637 -6.725 -23.070 1.00 54.69 120 GLU A N 1
ATOM 958 C CA . GLU A 1 120 ? 12.725 -7.823 -22.073 1.00 54.69 120 GLU A CA 1
ATOM 959 C C . GLU A 1 120 ? 13.710 -7.538 -20.928 1.00 54.69 120 GLU A C 1
ATOM 961 O O . GLU A 1 120 ? 13.455 -7.900 -19.779 1.00 54.69 120 GLU A O 1
ATOM 966 N N . LYS A 1 121 ? 14.790 -6.803 -21.217 1.00 57.59 121 LYS A N 1
ATOM 967 C CA . LYS A 1 121 ? 15.778 -6.367 -20.222 1.00 57.59 121 LYS A CA 1
ATOM 968 C C . LYS A 1 121 ? 15.173 -5.507 -19.106 1.00 57.59 121 LYS A C 1
ATOM 970 O O . LYS A 1 121 ? 15.604 -5.602 -17.963 1.00 57.59 121 LYS A O 1
ATOM 975 N N . PHE A 1 122 ? 14.132 -4.729 -19.407 1.00 58.66 122 PHE A N 1
ATOM 976 C CA . PHE A 1 122 ? 13.416 -3.919 -18.420 1.00 58.66 122 PHE A CA 1
ATOM 977 C C . PHE A 1 122 ? 12.634 -4.784 -17.423 1.00 58.66 122 PHE A C 1
ATOM 979 O O . PHE A 1 122 ? 12.656 -4.511 -16.227 1.00 58.66 122 PHE A O 1
ATOM 986 N N . ALA A 1 123 ? 11.981 -5.854 -17.891 1.00 61.19 123 ALA A N 1
ATOM 987 C CA . ALA A 1 123 ? 11.227 -6.767 -17.030 1.00 61.19 123 ALA A CA 1
ATOM 988 C C . ALA A 1 123 ? 12.153 -7.561 -16.095 1.00 61.19 123 ALA A C 1
ATOM 990 O O . ALA A 1 123 ? 11.880 -7.655 -14.899 1.00 61.19 123 ALA A O 1
ATOM 991 N N . ILE A 1 124 ? 13.277 -8.056 -16.626 1.00 63.91 124 ILE A N 1
ATOM 992 C CA . ILE A 1 124 ? 14.330 -8.719 -15.838 1.00 63.91 124 ILE A CA 1
ATOM 993 C C . ILE A 1 124 ? 14.887 -7.755 -14.786 1.00 63.91 124 ILE A C 1
ATOM 995 O O . ILE A 1 124 ? 15.083 -8.132 -13.632 1.00 63.91 124 ILE A O 1
ATOM 999 N N . LYS A 1 125 ? 15.083 -6.484 -15.149 1.00 65.12 125 LYS A N 1
ATOM 1000 C CA . LYS A 1 125 ? 15.588 -5.478 -14.217 1.00 65.12 125 LYS A CA 1
ATOM 1001 C C . LYS A 1 125 ? 14.577 -5.111 -13.130 1.00 65.12 125 LYS A C 1
ATOM 1003 O O . LYS A 1 125 ? 14.960 -5.065 -11.969 1.00 65.12 125 LYS A O 1
ATOM 1008 N N . ILE A 1 126 ? 13.295 -4.935 -13.465 1.00 67.81 126 ILE A N 1
ATOM 1009 C CA . ILE A 1 126 ? 12.230 -4.775 -12.458 1.00 67.81 126 ILE A CA 1
ATOM 1010 C C . ILE A 1 126 ? 12.262 -5.949 -11.481 1.00 67.81 126 ILE A C 1
ATOM 1012 O O . ILE A 1 126 ? 12.227 -5.740 -10.274 1.00 67.81 126 ILE A O 1
ATOM 1016 N N . GLN A 1 127 ? 12.355 -7.177 -11.993 1.00 66.75 127 GLN A N 1
ATOM 1017 C CA . GLN A 1 127 ? 12.419 -8.367 -11.155 1.00 66.75 127 GLN A CA 1
ATOM 1018 C C . GLN A 1 127 ? 13.643 -8.342 -10.230 1.00 66.75 127 GLN A C 1
ATOM 1020 O O . GLN A 1 127 ? 13.503 -8.596 -9.039 1.00 66.75 127 GLN A O 1
ATOM 1025 N N . ARG A 1 128 ? 14.819 -7.977 -10.747 1.00 67.31 128 ARG A N 1
ATOM 1026 C CA . ARG A 1 128 ? 16.052 -7.851 -9.961 1.00 67.31 128 ARG A CA 1
ATOM 1027 C C . ARG A 1 128 ? 15.937 -6.798 -8.859 1.00 67.31 128 ARG A C 1
ATOM 1029 O O . ARG A 1 128 ? 16.302 -7.079 -7.722 1.00 67.31 128 ARG A O 1
ATOM 1036 N N . GLU A 1 129 ? 15.413 -5.616 -9.171 1.00 69.56 129 GLU A N 1
ATOM 1037 C CA . GLU A 1 129 ? 15.226 -4.546 -8.183 1.00 69.56 129 GLU A CA 1
ATOM 1038 C C . GLU A 1 129 ? 14.207 -4.949 -7.107 1.00 69.56 129 GLU A C 1
ATOM 1040 O O . GLU A 1 129 ? 14.495 -4.823 -5.920 1.00 69.56 129 GLU A O 1
ATOM 1045 N N . LEU A 1 130 ? 13.075 -5.557 -7.490 1.00 64.56 130 LEU A N 1
ATOM 1046 C CA . LEU A 1 130 ? 12.082 -6.103 -6.548 1.00 64.56 130 LEU A CA 1
ATOM 1047 C C . LEU A 1 130 ? 12.643 -7.232 -5.667 1.00 64.56 130 LEU A C 1
ATOM 1049 O O . LEU A 1 130 ? 12.130 -7.496 -4.582 1.00 64.56 130 LEU A O 1
ATOM 1053 N N . CYS A 1 131 ? 13.704 -7.893 -6.123 1.00 65.50 131 CYS A N 1
ATOM 1054 C CA . CYS A 1 131 ? 14.450 -8.909 -5.391 1.00 65.50 131 CYS A CA 1
ATOM 1055 C C . CYS A 1 131 ? 15.616 -8.338 -4.561 1.00 65.50 131 CYS A C 1
ATOM 1057 O O . CYS A 1 131 ? 16.441 -9.105 -4.066 1.00 65.50 131 CYS A O 1
ATOM 1059 N N . GLY A 1 132 ? 15.704 -7.014 -4.394 1.00 63.28 132 GLY A N 1
ATOM 1060 C CA . GLY A 1 132 ? 16.760 -6.362 -3.614 1.00 63.28 132 GLY A CA 1
ATOM 1061 C C . GLY A 1 132 ? 18.086 -6.219 -4.366 1.00 63.28 132 GLY A C 1
ATOM 1062 O O . GLY A 1 132 ? 19.149 -6.255 -3.752 1.00 63.28 132 GLY A O 1
ATOM 1063 N N . GLY A 1 133 ? 18.042 -6.110 -5.696 1.00 59.94 133 GLY A N 1
ATOM 1064 C CA . GLY A 1 133 ? 19.223 -5.970 -6.556 1.00 59.94 133 GLY A CA 1
ATOM 1065 C C . GLY A 1 133 ? 19.917 -7.295 -6.894 1.00 59.94 133 GLY A C 1
ATOM 1066 O O . GLY A 1 133 ? 20.957 -7.298 -7.564 1.00 59.94 133 GLY A O 1
ATOM 1067 N N . VAL A 1 134 ? 19.341 -8.423 -6.466 1.00 57.25 134 VAL A N 1
ATOM 1068 C CA . VAL A 1 134 ? 19.895 -9.769 -6.635 1.00 57.25 134 VAL A CA 1
ATOM 1069 C C . VAL A 1 134 ? 19.251 -10.476 -7.824 1.00 57.25 134 VAL A C 1
ATOM 1071 O O . VAL A 1 134 ? 18.029 -10.576 -7.923 1.00 57.25 134 VAL A O 1
ATOM 1074 N N . ASP A 1 135 ? 20.084 -11.002 -8.720 1.00 62.66 135 ASP A N 1
ATOM 1075 C CA . ASP A 1 135 ? 19.639 -11.830 -9.835 1.00 62.66 135 ASP A CA 1
ATOM 1076 C C . ASP A 1 135 ? 19.556 -13.304 -9.394 1.00 62.66 135 ASP A C 1
ATOM 1078 O O . ASP A 1 135 ? 20.555 -14.025 -9.314 1.00 62.66 135 ASP A O 1
ATOM 1082 N N . PHE A 1 136 ? 18.348 -13.765 -9.061 1.00 60.12 136 PHE A N 1
ATOM 1083 C CA . PHE A 1 136 ? 18.126 -15.161 -8.674 1.00 60.12 136 PHE A CA 1
ATOM 1084 C C . PHE A 1 136 ? 18.364 -16.151 -9.826 1.00 60.12 136 PHE A C 1
ATOM 1086 O O . PHE A 1 136 ? 18.657 -17.317 -9.553 1.00 60.12 136 PHE A O 1
ATOM 1093 N N . SER A 1 137 ? 18.284 -15.712 -11.089 1.00 60.47 137 SER A N 1
ATOM 1094 C CA . SER A 1 137 ? 18.639 -16.534 -12.255 1.00 60.47 137 SER A CA 1
ATOM 1095 C C . SER A 1 137 ? 20.129 -16.863 -12.224 1.00 60.47 137 SER A C 1
ATOM 1097 O O . SER A 1 137 ? 20.483 -18.042 -12.250 1.00 60.47 137 SER A O 1
ATOM 1099 N N . GLU A 1 138 ? 20.985 -15.851 -12.043 1.00 58.41 138 GLU A N 1
ATOM 1100 C CA . GLU A 1 138 ? 22.438 -16.043 -11.921 1.00 58.41 138 GLU A CA 1
ATOM 1101 C C . GLU A 1 138 ? 22.804 -16.913 -10.711 1.00 58.41 138 GLU A C 1
ATOM 1103 O O . GLU A 1 138 ? 23.669 -17.783 -10.806 1.00 58.41 138 GLU A O 1
ATOM 1108 N N . ILE A 1 139 ? 22.128 -16.731 -9.570 1.00 57.81 139 ILE A N 1
ATOM 1109 C CA . ILE A 1 139 ? 22.348 -17.571 -8.382 1.00 57.81 139 ILE A CA 1
ATOM 1110 C C . ILE A 1 139 ? 21.943 -19.022 -8.657 1.00 57.81 139 ILE A C 1
ATOM 1112 O O . ILE A 1 139 ? 22.673 -19.940 -8.287 1.00 57.81 139 ILE A O 1
ATOM 1116 N N . SER A 1 140 ? 20.807 -19.252 -9.317 1.00 59.09 140 SER A N 1
ATOM 1117 C CA . SER A 1 140 ? 20.337 -20.607 -9.614 1.00 59.09 140 SER A CA 1
ATOM 1118 C C . SER A 1 140 ? 21.288 -21.371 -10.542 1.00 59.09 140 SER A C 1
ATOM 1120 O O . SER A 1 140 ? 21.541 -22.554 -10.303 1.00 59.09 140 SER A O 1
ATOM 1122 N N . GLU A 1 141 ? 21.874 -20.686 -11.531 1.00 60.72 141 GLU A N 1
ATOM 1123 C CA . GLU A 1 141 ? 22.877 -21.250 -12.439 1.00 60.72 141 GLU A CA 1
ATOM 1124 C C . GLU A 1 141 ? 24.215 -21.483 -11.733 1.00 60.72 141 GLU A C 1
ATOM 1126 O O . GLU A 1 141 ? 24.809 -22.553 -11.862 1.00 60.72 141 GLU A O 1
ATOM 1131 N N . LYS A 1 142 ? 24.673 -20.520 -10.925 1.00 61.84 142 LYS A N 1
ATOM 1132 C CA . LYS A 1 142 ? 25.965 -20.596 -10.229 1.00 61.84 142 LYS A CA 1
ATOM 1133 C C . LYS A 1 142 ? 25.985 -21.632 -9.103 1.00 61.84 142 LYS A C 1
ATOM 1135 O O . LYS A 1 142 ? 27.039 -22.193 -8.815 1.00 61.84 142 LYS A O 1
ATOM 1140 N N . PHE A 1 143 ? 24.837 -21.897 -8.480 1.00 58.78 143 PHE A N 1
ATOM 1141 C CA . PHE A 1 143 ? 24.700 -22.869 -7.390 1.00 58.78 143 PHE A CA 1
ATOM 1142 C C . PHE A 1 143 ? 24.037 -24.191 -7.809 1.00 58.78 143 PHE A C 1
ATOM 1144 O O . PHE A 1 143 ? 23.768 -25.020 -6.942 1.00 58.78 143 PHE A O 1
ATOM 1151 N N . ASN A 1 144 ? 23.800 -24.425 -9.111 1.00 51.38 144 ASN A N 1
ATOM 1152 C CA . ASN A 1 144 ? 23.176 -25.653 -9.632 1.00 51.38 144 ASN A CA 1
ATOM 1153 C C . ASN A 1 144 ? 21.889 -26.042 -8.869 1.00 51.38 144 ASN A C 1
ATOM 1155 O O . ASN A 1 144 ? 21.628 -27.214 -8.582 1.00 51.38 144 ASN A O 1
ATOM 1159 N N . LEU A 1 145 ? 21.074 -25.043 -8.514 1.00 50.16 145 LEU A N 1
ATOM 1160 C CA . LEU A 1 145 ? 19.799 -25.266 -7.838 1.00 50.16 145 LEU A CA 1
ATOM 1161 C C . LEU A 1 145 ? 18.814 -25.820 -8.870 1.00 50.16 145 LEU A C 1
ATOM 1163 O O . LEU A 1 145 ? 18.160 -25.078 -9.602 1.00 50.16 145 LEU A O 1
ATOM 1167 N N . ASP A 1 146 ? 18.758 -27.147 -8.967 1.00 48.19 146 ASP A N 1
ATOM 1168 C CA . ASP A 1 146 ? 18.051 -27.885 -10.012 1.00 48.19 146 ASP A CA 1
ATOM 1169 C C . ASP A 1 146 ? 16.521 -27.835 -9.805 1.00 48.19 146 ASP A C 1
ATOM 1171 O O . ASP A 1 146 ? 15.850 -28.801 -9.438 1.00 48.19 146 ASP A O 1
ATOM 1175 N N . THR A 1 147 ? 15.937 -26.661 -10.048 1.00 50.19 147 THR A N 1
ATOM 1176 C CA . THR A 1 147 ? 14.489 -26.390 -9.996 1.00 50.19 147 THR A CA 1
ATOM 1177 C C . THR A 1 147 ? 13.714 -27.076 -11.131 1.00 50.19 147 THR A C 1
ATOM 1179 O O . THR A 1 147 ? 12.482 -27.129 -11.122 1.00 50.19 147 THR A O 1
ATOM 1182 N N . LYS A 1 148 ? 14.418 -27.687 -12.097 1.00 47.09 148 LYS A N 1
ATOM 1183 C CA . LYS A 1 148 ? 13.857 -28.339 -13.294 1.00 47.09 148 LYS A CA 1
ATOM 1184 C C . LYS A 1 148 ? 12.919 -29.516 -13.002 1.00 47.09 148 LYS A C 1
ATOM 1186 O O . LYS A 1 148 ? 12.137 -29.883 -13.880 1.00 47.09 148 LYS A O 1
ATOM 1191 N N . LYS A 1 149 ? 12.947 -30.105 -11.799 1.00 46.59 149 LYS A N 1
ATOM 1192 C CA . LYS A 1 149 ? 12.028 -31.201 -11.436 1.00 46.59 149 LYS A CA 1
ATOM 1193 C C . LYS A 1 149 ? 10.616 -30.731 -11.069 1.00 46.59 149 LYS A C 1
ATOM 1195 O O . LYS A 1 149 ? 9.677 -31.477 -11.323 1.00 46.59 149 LYS A O 1
ATOM 1200 N N . GLN A 1 150 ? 10.436 -29.516 -10.543 1.00 46.84 150 GLN A N 1
ATOM 1201 C CA . GLN A 1 150 ? 9.120 -29.058 -10.066 1.00 46.84 150 GLN A CA 1
ATOM 1202 C C . GLN A 1 150 ? 8.199 -28.541 -11.187 1.00 46.84 150 GLN A C 1
ATOM 1204 O O . GLN A 1 150 ? 6.997 -28.781 -11.147 1.00 46.84 150 GLN A O 1
ATOM 1209 N N . TYR A 1 151 ? 8.744 -27.930 -12.243 1.00 50.59 151 TYR A N 1
ATOM 1210 C CA . TYR A 1 151 ? 7.938 -27.223 -13.257 1.00 50.59 151 TYR A CA 1
ATOM 1211 C C . TYR A 1 151 ? 7.514 -28.059 -14.475 1.00 50.59 151 TYR A C 1
ATOM 1213 O O . TYR A 1 151 ? 6.861 -27.553 -15.392 1.00 50.59 151 TYR A O 1
ATOM 1221 N N . LYS A 1 152 ? 7.872 -29.348 -14.530 1.00 48.53 152 LYS A N 1
ATOM 1222 C CA . LYS A 1 152 ? 7.558 -30.208 -15.686 1.00 48.53 152 LYS A CA 1
ATOM 1223 C C . LYS A 1 152 ? 6.048 -30.447 -15.829 1.00 48.53 152 LYS A C 1
ATOM 1225 O O . LYS A 1 152 ? 5.532 -30.445 -16.945 1.00 48.53 152 LYS A O 1
ATOM 1230 N N . ASN A 1 153 ? 5.345 -30.570 -14.702 1.00 51.31 153 ASN A N 1
ATOM 1231 C CA . ASN A 1 153 ? 3.893 -30.761 -14.680 1.00 51.31 153 ASN A CA 1
ATOM 1232 C C . ASN A 1 153 ? 3.141 -29.471 -15.032 1.00 51.31 153 ASN A C 1
ATOM 1234 O O . ASN A 1 153 ? 2.212 -29.510 -15.831 1.00 51.31 153 ASN A O 1
ATOM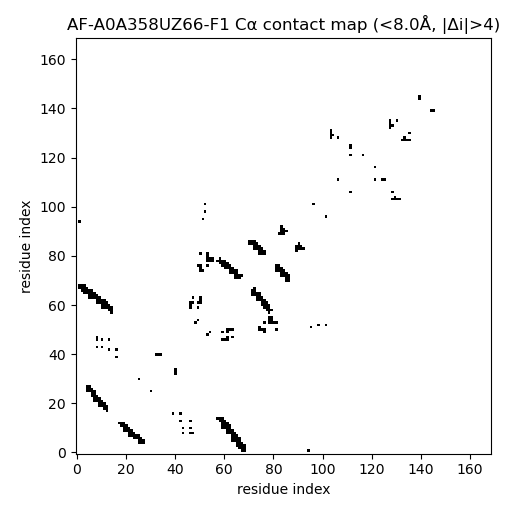 1238 N N . GLU A 1 154 ? 3.591 -28.317 -14.533 1.00 52.56 154 GLU A N 1
ATOM 1239 C CA . GLU A 1 154 ? 2.997 -27.013 -14.864 1.00 52.56 154 GLU A CA 1
ATOM 1240 C C . GLU A 1 154 ? 3.164 -26.654 -16.343 1.00 52.56 154 GLU A C 1
ATOM 1242 O O . GLU A 1 154 ? 2.220 -26.191 -16.982 1.00 52.56 154 GLU A O 1
ATOM 1247 N N . LYS A 1 155 ? 4.334 -26.941 -16.928 1.00 52.66 155 LYS A N 1
ATOM 1248 C CA . LYS A 1 155 ? 4.584 -26.707 -18.356 1.00 52.66 155 LYS A CA 1
ATOM 1249 C C . LYS A 1 155 ? 3.711 -27.593 -19.250 1.00 52.66 155 LYS A C 1
ATOM 1251 O O . LYS A 1 155 ? 3.259 -27.133 -20.298 1.00 52.66 155 LYS A O 1
ATOM 1256 N N . ASN A 1 156 ? 3.450 -28.832 -18.831 1.00 58.47 156 ASN A N 1
ATOM 1257 C CA . ASN A 1 156 ? 2.534 -29.729 -19.533 1.00 58.47 156 ASN A CA 1
ATOM 1258 C C . ASN A 1 156 ? 1.076 -29.265 -19.397 1.00 58.47 156 ASN A C 1
ATOM 1260 O O . ASN A 1 156 ? 0.383 -29.194 -20.407 1.00 58.47 156 ASN A O 1
ATOM 1264 N N . ASN A 1 157 ? 0.644 -28.843 -18.205 1.00 65.31 157 ASN A N 1
ATOM 1265 C CA . ASN A 1 157 ? -0.710 -28.321 -17.984 1.00 65.31 157 ASN A CA 1
ATOM 1266 C C . ASN A 1 157 ? -0.980 -27.038 -18.785 1.00 65.31 157 ASN A C 1
ATOM 1268 O O . ASN A 1 157 ? -2.047 -26.888 -19.374 1.00 65.31 157 ASN A O 1
ATOM 1272 N N . LEU A 1 158 ? 0.003 -26.137 -18.880 1.00 62.22 158 LEU A N 1
ATOM 1273 C CA . LEU A 1 158 ? -0.113 -24.901 -19.661 1.00 62.22 158 LEU A CA 1
ATOM 1274 C C . LEU A 1 158 ? -0.171 -25.186 -21.171 1.00 62.22 158 LEU A C 1
ATOM 1276 O O . LEU A 1 158 ? -0.860 -24.484 -21.912 1.00 62.22 158 LEU A O 1
ATOM 1280 N N . LYS A 1 159 ? 0.522 -26.236 -21.635 1.00 67.62 159 LYS A N 1
ATOM 1281 C CA . LYS A 1 159 ? 0.451 -26.693 -23.028 1.00 67.62 159 LYS A CA 1
ATOM 1282 C C . LYS A 1 159 ? -0.922 -27.290 -23.347 1.00 67.62 159 LYS A C 1
ATOM 1284 O O . LYS A 1 159 ? -1.524 -26.882 -24.334 1.00 67.62 159 LYS A O 1
ATOM 1289 N N . SER A 1 160 ? -1.442 -28.157 -22.479 1.00 63.75 160 SER A N 1
ATOM 1290 C CA . SER A 1 160 ? -2.779 -28.740 -22.637 1.00 63.75 160 SER A CA 1
ATOM 1291 C C . SER A 1 160 ? -3.881 -27.675 -22.633 1.00 63.75 160 SER A C 1
ATOM 1293 O O . SER A 1 160 ? -4.723 -27.674 -23.526 1.00 63.75 160 SER A O 1
ATOM 1295 N N . ALA A 1 161 ? -3.820 -26.697 -21.721 1.00 61.44 161 ALA A N 1
ATOM 1296 C CA . ALA A 1 161 ? -4.791 -25.600 -21.665 1.00 61.44 161 ALA A CA 1
ATOM 1297 C C . ALA A 1 161 ? -4.767 -24.707 -22.923 1.00 61.44 161 ALA A C 1
ATOM 1299 O O . ALA A 1 161 ? -5.805 -24.220 -23.368 1.00 61.44 161 ALA A O 1
ATOM 1300 N N . LYS A 1 162 ? -3.591 -24.502 -23.536 1.00 68.50 162 LYS A N 1
ATOM 1301 C CA . LYS A 1 162 ? -3.461 -23.756 -24.802 1.00 68.50 162 LYS A CA 1
ATOM 1302 C C . LYS A 1 162 ? -4.025 -24.516 -26.002 1.00 68.50 162 LYS A C 1
ATOM 1304 O O . LYS A 1 162 ? -4.579 -23.885 -26.901 1.00 68.50 162 LYS A O 1
ATOM 1309 N N . ASP A 1 163 ? -3.877 -25.837 -26.023 1.00 72.06 163 ASP A N 1
ATOM 1310 C CA . ASP A 1 163 ? -4.404 -26.677 -27.100 1.00 72.06 163 ASP A CA 1
ATOM 1311 C C . ASP A 1 163 ? -5.934 -26.833 -27.013 1.00 72.06 163 ASP A C 1
ATOM 1313 O O . ASP A 1 163 ? -6.591 -26.942 -28.046 1.00 72.06 163 ASP A O 1
ATOM 1317 N N . GLU A 1 164 ? -6.522 -26.769 -25.815 1.00 68.44 164 GLU A N 1
ATOM 1318 C CA . GLU A 1 164 ? -7.981 -26.721 -25.628 1.00 68.44 164 GLU A CA 1
ATOM 1319 C C . GLU A 1 164 ? -8.587 -25.386 -26.077 1.00 68.44 164 GLU A C 1
ATOM 1321 O O . GLU A 1 164 ? -9.588 -25.370 -26.792 1.00 68.44 164 GLU A O 1
ATOM 1326 N N . LEU A 1 165 ? -7.940 -24.263 -25.753 1.00 65.50 165 LEU A N 1
ATOM 1327 C CA . LEU A 1 165 ? -8.389 -22.927 -26.164 1.00 65.50 165 LEU A CA 1
ATOM 1328 C C . LEU A 1 165 ? -8.402 -22.745 -27.690 1.00 65.50 165 LEU A C 1
ATOM 1330 O O . LEU A 1 165 ? -9.269 -22.058 -28.221 1.00 65.50 165 LEU A O 1
ATOM 1334 N N . LYS A 1 166 ? -7.478 -23.400 -28.404 1.00 61.56 166 LYS A N 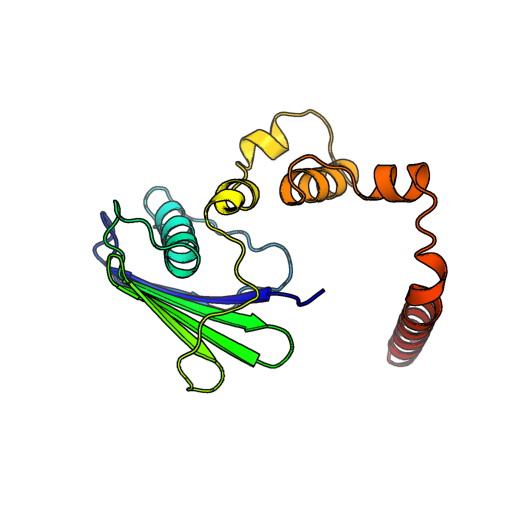1
ATOM 1335 C CA . LYS A 1 166 ? -7.421 -23.395 -29.876 1.00 61.56 166 LYS A CA 1
ATOM 1336 C C . LYS A 1 166 ? -8.503 -24.230 -30.558 1.00 61.56 166 LYS A C 1
ATOM 1338 O O . LYS A 1 166 ? -8.692 -24.065 -31.754 1.00 61.56 166 LYS A O 1
ATOM 1343 N N . LYS A 1 167 ? -9.171 -25.137 -29.841 1.00 62.91 167 LYS A N 1
ATOM 1344 C CA . LYS A 1 167 ? -10.273 -25.953 -30.384 1.00 62.91 167 LYS A CA 1
ATOM 1345 C C . LYS A 1 167 ? -1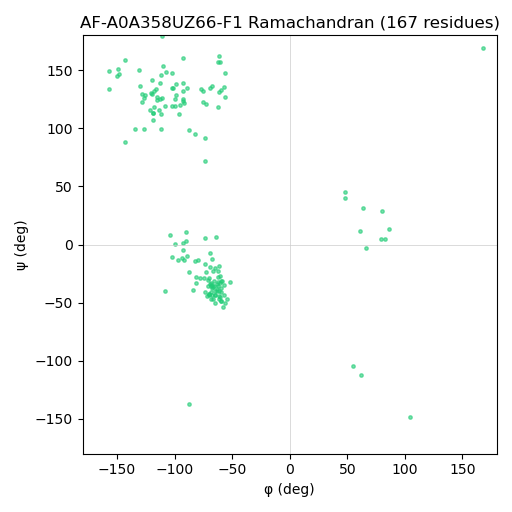1.645 -25.291 -30.224 1.00 62.91 167 LYS A C 1
ATOM 1347 O O . LYS A 1 167 ? -12.625 -25.812 -30.742 1.00 62.91 167 LYS A O 1
ATOM 1352 N N . LEU A 1 168 ? -11.713 -24.196 -29.467 1.00 50.56 168 LEU A N 1
ATOM 1353 C CA . LEU A 1 168 ? -12.936 -23.442 -29.174 1.00 50.56 168 LEU A CA 1
ATOM 1354 C C . LEU A 1 168 ? -13.097 -22.185 -30.053 1.00 50.56 168 LEU A C 1
ATOM 1356 O O . LEU A 1 168 ? -14.078 -21.463 -29.894 1.00 50.56 168 LEU A O 1
ATOM 1360 N N . TRP A 1 169 ? -12.143 -21.938 -30.954 1.00 42.53 169 TRP A N 1
ATOM 1361 C CA . TRP A 1 169 ? -12.137 -20.902 -31.996 1.00 42.53 169 TRP A CA 1
ATOM 1362 C C . TRP A 1 169 ? -11.781 -21.546 -33.346 1.00 42.53 169 TRP A C 1
ATOM 1364 O O . TRP A 1 169 ? -11.485 -20.794 -34.301 1.00 42.53 169 TRP A O 1
#

Secondary structure (DSSP, 8-state):
-PPEEEEEEEEEEBTTB-S-EEE----SS-------TTSSHHHHHHHHHHHHS--SS---EEEEEEEETTEEEEEEEETTEEEEEETTEE---SSSPPGGGGGGG---HHHHHSSS--SHHHHHHHHHHHTTS--HHHHHHHTT--GGGTSHHHHHHHHHHHHHHTT--

pLDDT: mean 77.31, std 15.69, range [42.53, 97.38]

Radius of gyration: 19.44 Å; Cα contacts (8 Å, |Δi|>4): 203; chains: 1; bounding box: 40×49×46 Å

Nearest PDB structures (foldseek):
  5h66-assembly1_A  TM=4.555E-01  e=5.721E-05  Bacillus subtilis subsp. subtilis str. 168
  1us8-assembly1_A  TM=5.580E-01  e=7.699E-04  Pyrococcus furiosus

Foldseek 3Di:
DWQKFWAKKWWPDWPLDPDTDMDGGGDSDDDDDDDDPSPCPVVRVVQVLCLLPNDQVTATWMWIWMDTPPWIWIWTDGRRDIWIDIPNDTDDDPPRDDPVLSVLVDDDVCNLVVDPDDDPVSVQVNVCSNVVVDRVVVVCVVVVVPPVVPCPVVVVVVVVVVVVVVVVD

Mean predicted aligned error: 13.46 Å